Protein AF-A0A7R9VEV3-F1 (afdb_monomer_lite)

Organism: NCBI:txid1486919

Radius of gyration: 14.5 Å; chains: 1; bounding box: 36×36×35 Å

Structure (mmCIF, N/CA/C/O backbone):
data_AF-A0A7R9VEV3-F1
#
_entry.id   AF-A0A7R9VEV3-F1
#
loop_
_atom_site.group_PDB
_atom_site.id
_atom_site.type_symbol
_atom_site.label_atom_id
_atom_site.label_alt_id
_atom_site.label_comp_id
_atom_site.label_asym_id
_atom_site.label_entity_id
_atom_site.label_seq_id
_atom_site.pdbx_PDB_ins_code
_atom_site.Cartn_x
_atom_site.Cartn_y
_atom_site.Cartn_z
_atom_site.occupancy
_atom_site.B_iso_or_equiv
_atom_site.auth_seq_id
_atom_site.auth_comp_id
_atom_site.auth_asym_id
_atom_site.auth_atom_id
_atom_site.pdbx_PDB_model_num
ATOM 1 N N . ALA A 1 1 ? -16.584 12.351 -6.480 1.00 84.69 1 ALA A N 1
ATOM 2 C CA . ALA A 1 1 ? -17.113 11.992 -5.145 1.00 84.69 1 ALA A CA 1
ATOM 3 C C . ALA A 1 1 ? -16.653 12.985 -4.082 1.00 84.69 1 ALA A C 1
ATOM 5 O O . ALA A 1 1 ? -17.509 13.693 -3.577 1.00 84.69 1 ALA A O 1
ATOM 6 N N . ILE A 1 2 ? -15.342 13.114 -3.816 1.00 92.06 2 ILE A N 1
ATOM 7 C CA . ILE A 1 2 ? -14.788 14.037 -2.798 1.00 92.06 2 ILE A CA 1
ATOM 8 C C . ILE A 1 2 ? -15.372 15.456 -2.910 1.00 92.06 2 ILE A C 1
ATOM 10 O O . ILE A 1 2 ? -15.961 15.936 -1.955 1.00 92.06 2 ILE A O 1
ATOM 14 N N . GLN A 1 3 ? -15.326 16.081 -4.092 1.00 91.69 3 GLN A N 1
ATOM 15 C CA . GLN A 1 3 ? -15.876 17.432 -4.305 1.00 91.69 3 GLN A CA 1
ATOM 16 C C . GLN A 1 3 ? -17.388 17.554 -4.040 1.00 91.69 3 GLN A C 1
ATOM 18 O O . GLN A 1 3 ? -17.858 18.623 -3.669 1.00 91.69 3 GLN A O 1
ATOM 23 N N . ALA A 1 4 ? -18.151 16.477 -4.246 1.00 95.06 4 ALA A N 1
ATOM 24 C CA . ALA A 1 4 ? -19.608 16.497 -4.139 1.00 95.06 4 ALA A CA 1
ATOM 25 C C . ALA A 1 4 ? -20.102 16.275 -2.703 1.00 95.06 4 ALA A C 1
ATOM 27 O O . ALA A 1 4 ? -21.135 16.820 -2.334 1.00 95.06 4 ALA A O 1
ATOM 28 N N . ILE A 1 5 ? -19.387 15.461 -1.918 1.00 95.06 5 ILE A N 1
ATOM 29 C CA . ILE A 1 5 ? -19.805 15.069 -0.560 1.00 95.06 5 ILE A CA 1
ATOM 30 C C . ILE A 1 5 ? -18.935 15.676 0.543 1.00 95.06 5 ILE A C 1
ATOM 32 O O . ILE A 1 5 ? -19.324 15.599 1.698 1.00 95.06 5 ILE A O 1
ATOM 36 N N . GLN A 1 6 ? -17.777 16.245 0.187 1.00 93.44 6 GLN A N 1
ATOM 37 C CA . GLN A 1 6 ? -16.833 16.918 1.086 1.00 93.44 6 GLN A CA 1
ATOM 38 C C . GLN A 1 6 ? -16.570 16.130 2.384 1.00 93.44 6 GLN A C 1
ATOM 40 O O . GLN A 1 6 ? -16.895 16.607 3.468 1.00 93.44 6 GLN A O 1
ATOM 45 N N . PRO A 1 7 ? -16.033 14.898 2.292 1.00 93.75 7 PRO A N 1
ATOM 46 C CA . PRO A 1 7 ? -15.853 14.063 3.470 1.00 93.75 7 PRO A CA 1
ATOM 47 C C . PRO A 1 7 ? -14.689 14.574 4.325 1.00 93.75 7 PRO A C 1
ATOM 49 O O . PRO A 1 7 ? -13.646 14.946 3.788 1.00 93.75 7 PRO A O 1
ATOM 52 N N . ASP A 1 8 ? -14.826 14.488 5.648 1.00 92.62 8 ASP A N 1
ATOM 53 C CA . ASP A 1 8 ? -13.724 14.789 6.572 1.00 92.62 8 ASP A CA 1
ATOM 54 C C . ASP A 1 8 ? -12.606 13.737 6.503 1.00 92.62 8 ASP A C 1
ATOM 56 O O . ASP A 1 8 ? -11.432 14.035 6.713 1.00 92.62 8 ASP A O 1
ATOM 60 N N . VAL A 1 9 ? -12.972 12.481 6.222 1.00 91.12 9 VAL A N 1
ATOM 61 C CA . VAL A 1 9 ? -12.051 11.340 6.162 1.00 91.12 9 VAL A CA 1
ATOM 62 C C . VAL A 1 9 ? -12.428 10.427 5.000 1.00 91.12 9 VAL A C 1
ATOM 64 O O . VAL A 1 9 ? -13.597 10.100 4.798 1.00 91.12 9 VAL A O 1
ATOM 67 N N . VAL A 1 10 ? -11.417 9.966 4.264 1.00 92.38 10 VAL A N 1
ATOM 68 C CA . VAL A 1 10 ? -11.544 8.914 3.248 1.00 92.38 10 VAL A CA 1
ATOM 69 C C . VAL A 1 10 ? -10.886 7.646 3.776 1.00 92.38 10 VAL A C 1
ATOM 71 O O . VAL A 1 10 ? -9.741 7.679 4.220 1.00 92.38 10 VAL A O 1
ATOM 74 N N . ILE A 1 11 ? -11.600 6.523 3.705 1.00 94.25 11 ILE A N 1
ATOM 75 C CA . ILE A 1 11 ? -11.072 5.208 4.073 1.00 94.25 11 ILE A CA 1
ATOM 76 C C . ILE A 1 11 ? 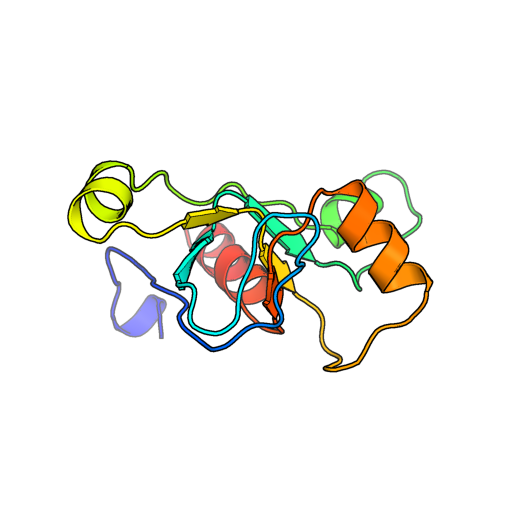-11.085 4.327 2.824 1.00 94.25 11 ILE A C 1
ATOM 78 O O . ILE A 1 11 ? -12.152 4.020 2.295 1.00 94.25 11 ILE A O 1
ATOM 82 N N . SER A 1 12 ? -9.901 3.925 2.361 1.00 95.31 12 SER A N 1
ATOM 83 C CA . SER A 1 12 ? -9.764 2.859 1.366 1.00 95.31 12 SER A CA 1
ATOM 84 C C . SER A 1 12 ? -9.759 1.517 2.090 1.00 95.31 12 SER A C 1
ATOM 86 O O . SER A 1 12 ? -8.893 1.281 2.934 1.00 95.31 12 SER A O 1
ATOM 88 N N . THR A 1 13 ? -10.730 0.655 1.798 1.00 96.88 13 THR A N 1
ATOM 89 C CA . THR A 1 13 ? -10.824 -0.688 2.380 1.00 96.88 13 THR A CA 1
ATOM 90 C C . THR A 1 13 ? -11.030 -1.724 1.285 1.00 96.88 13 THR A C 1
ATOM 92 O O . THR A 1 13 ? -11.741 -1.495 0.310 1.00 96.88 13 THR A O 1
ATOM 95 N N . GLY A 1 14 ? -10.397 -2.882 1.448 1.00 97.81 14 GLY A N 1
ATOM 96 C CA . GLY A 1 14 ? -10.442 -3.954 0.465 1.00 97.81 14 GLY A CA 1
ATOM 97 C C . GLY A 1 14 ? -9.564 -5.128 0.875 1.00 97.81 14 GLY A C 1
ATOM 98 O O . GLY A 1 14 ? -8.882 -5.092 1.900 1.00 97.81 14 GLY A O 1
ATOM 99 N N . THR A 1 15 ? -9.603 -6.188 0.077 1.00 98.50 15 THR A N 1
ATOM 100 C CA . THR A 1 15 ? -8.710 -7.339 0.232 1.00 98.50 15 THR A CA 1
ATOM 101 C C . THR A 1 15 ? -7.351 -7.054 -0.395 1.00 98.50 15 THR A C 1
ATOM 103 O O . THR A 1 15 ? -7.280 -6.401 -1.431 1.00 98.50 15 THR A O 1
ATOM 106 N N . ALA A 1 16 ? -6.288 -7.612 0.180 1.00 98.56 16 ALA A N 1
ATOM 107 C CA . ALA A 1 16 ? -4.924 -7.461 -0.316 1.00 98.56 16 ALA A CA 1
ATOM 108 C C . ALA A 1 16 ? -4.145 -8.780 -0.194 1.00 98.56 16 ALA A C 1
ATOM 110 O O . ALA A 1 16 ? -4.483 -9.645 0.619 1.00 98.56 16 ALA A O 1
ATOM 111 N N . GLY A 1 17 ? -3.081 -8.925 -0.981 1.00 98.62 17 GLY A N 1
ATOM 112 C CA . GLY A 1 17 ? -2.083 -9.976 -0.790 1.00 98.62 17 GLY A CA 1
ATOM 113 C C . GLY A 1 17 ? -1.128 -9.603 0.342 1.00 98.62 17 GLY A C 1
ATOM 114 O O . GLY A 1 17 ? -0.642 -8.479 0.382 1.00 98.62 17 GLY A O 1
ATOM 115 N N . GLY A 1 18 ? -0.847 -10.525 1.264 1.00 98.44 18 GLY A N 1
ATOM 116 C CA . GLY A 1 18 ? 0.032 -10.278 2.412 1.00 98.44 18 GLY A CA 1
ATOM 117 C C . GLY A 1 18 ? 1.408 -10.928 2.275 1.00 98.44 18 GLY A C 1
ATOM 118 O O . GLY A 1 18 ? 1.528 -12.065 1.814 1.00 98.44 18 GLY A O 1
ATOM 119 N N . PHE A 1 19 ? 2.450 -10.243 2.746 1.00 98.56 19 PHE A N 1
ATOM 120 C CA . PHE A 1 19 ? 3.801 -10.794 2.833 1.00 98.56 19 PHE A CA 1
ATOM 121 C C . PHE A 1 19 ? 4.039 -11.465 4.187 1.00 98.56 19 PHE A C 1
ATOM 123 O O . PHE A 1 19 ? 4.174 -10.802 5.216 1.00 98.56 19 PHE A O 1
ATOM 130 N N . LYS A 1 20 ? 4.189 -12.797 4.196 1.00 98.19 20 LYS A N 1
ATOM 131 C CA . LYS A 1 20 ? 4.510 -13.556 5.423 1.00 98.19 20 LYS A CA 1
ATOM 132 C C . LYS A 1 20 ? 5.804 -13.078 6.095 1.00 98.19 20 LYS A C 1
ATOM 134 O O . LYS A 1 20 ? 5.888 -13.076 7.319 1.00 98.19 20 LYS A O 1
ATOM 139 N N . ALA A 1 21 ? 6.792 -12.645 5.308 1.00 97.06 21 ALA A N 1
ATOM 140 C CA . ALA A 1 21 ? 8.045 -12.079 5.815 1.00 97.06 21 ALA A CA 1
ATOM 141 C C . ALA A 1 21 ? 7.839 -10.791 6.637 1.00 97.06 21 ALA A C 1
ATOM 143 O O . ALA A 1 21 ? 8.654 -10.502 7.505 1.00 97.06 21 ALA A O 1
ATOM 144 N N . GLN A 1 22 ? 6.730 -10.076 6.414 1.00 97.94 22 GLN A N 1
ATOM 145 C CA . GLN A 1 22 ? 6.309 -8.905 7.191 1.00 97.94 22 GLN A CA 1
ATOM 146 C C . GLN A 1 22 ? 5.260 -9.250 8.263 1.00 97.94 22 GLN A C 1
ATOM 148 O O . GLN A 1 22 ? 4.539 -8.386 8.754 1.00 97.94 22 GLN A O 1
ATOM 153 N N . GLY A 1 23 ? 5.133 -10.532 8.620 1.00 97.12 23 GLY A N 1
ATOM 154 C CA . GLY A 1 23 ? 4.219 -10.986 9.668 1.00 97.12 23 GLY A CA 1
ATOM 155 C C . GLY A 1 23 ? 2.744 -11.030 9.264 1.00 97.12 23 GLY A C 1
ATOM 156 O O . GLY A 1 23 ? 1.892 -11.145 10.149 1.00 97.12 23 GLY A O 1
ATOM 157 N N . ALA A 1 24 ? 2.428 -10.951 7.967 1.00 98.25 24 ALA A N 1
ATOM 158 C CA . ALA A 1 24 ? 1.066 -11.113 7.471 1.00 98.25 24 ALA A CA 1
ATOM 159 C C . ALA A 1 24 ? 0.636 -12.593 7.443 1.00 98.25 24 ALA A C 1
ATOM 161 O O . ALA A 1 24 ? 1.390 -13.483 7.033 1.00 98.25 24 ALA A O 1
ATOM 162 N N . ALA A 1 25 ? -0.606 -12.837 7.839 1.00 98.38 25 ALA A N 1
ATOM 163 C CA . ALA A 1 25 ? -1.326 -14.098 7.785 1.00 98.38 25 ALA A CA 1
ATOM 164 C C . ALA A 1 25 ? -2.703 -13.886 7.132 1.00 98.38 25 ALA A C 1
ATOM 166 O O . ALA A 1 25 ? -3.246 -12.781 7.114 1.00 98.38 25 ALA A O 1
ATOM 167 N N . ILE A 1 26 ? -3.280 -14.957 6.581 1.00 98.38 26 ILE A N 1
ATOM 168 C CA . ILE A 1 26 ? -4.632 -14.908 6.011 1.00 98.38 26 ILE A CA 1
ATOM 169 C C . ILE A 1 26 ? -5.629 -14.508 7.103 1.00 98.38 26 ILE A C 1
ATOM 171 O O . ILE A 1 26 ? -5.654 -15.114 8.171 1.00 98.38 26 ILE A O 1
ATOM 175 N N . GLY A 1 27 ? -6.459 -13.507 6.806 1.00 97.62 27 GLY A N 1
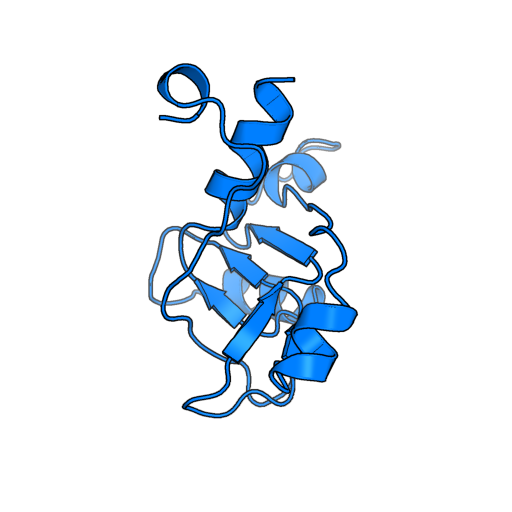ATOM 176 C CA . GLY A 1 27 ? -7.452 -12.966 7.734 1.00 97.62 27 GLY A CA 1
ATOM 177 C C . GLY A 1 27 ? -6.954 -11.802 8.593 1.00 97.62 27 GLY A C 1
ATOM 178 O O . GLY A 1 27 ? -7.766 -11.197 9.289 1.00 97.62 27 GLY A O 1
ATOM 179 N N . ASP A 1 28 ? -5.665 -11.450 8.529 1.00 98.06 28 ASP A N 1
ATOM 180 C CA . ASP A 1 28 ? -5.174 -10.234 9.174 1.00 98.06 28 ASP A CA 1
ATOM 181 C C . ASP A 1 28 ? -5.779 -8.976 8.544 1.00 98.06 28 ASP A C 1
ATOM 183 O O . ASP A 1 28 ? -5.949 -8.881 7.326 1.00 98.06 28 ASP A O 1
ATOM 187 N N . ILE A 1 29 ? -6.009 -7.970 9.386 1.00 97.75 29 ILE A N 1
ATOM 188 C CA . ILE A 1 29 ? -6.401 -6.625 8.969 1.00 97.75 29 ILE A CA 1
ATOM 189 C C . ILE A 1 29 ? -5.226 -5.680 9.220 1.00 97.75 29 ILE A C 1
ATOM 191 O O . ILE A 1 29 ? -4.684 -5.626 10.329 1.00 97.75 29 ILE A O 1
ATOM 195 N N . PHE A 1 30 ? -4.852 -4.928 8.183 1.00 97.69 30 PHE A N 1
ATOM 196 C CA . PHE A 1 30 ? -3.788 -3.930 8.223 1.00 97.69 30 PHE A CA 1
ATOM 197 C C . PHE A 1 30 ? -4.353 -2.513 8.082 1.00 97.69 30 PHE A C 1
ATOM 199 O O . PHE A 1 30 ? -5.195 -2.249 7.228 1.00 97.69 30 PHE A O 1
ATOM 206 N N . ILE A 1 31 ? -3.836 -1.592 8.892 1.00 96.94 31 ILE A N 1
ATOM 207 C CA . ILE A 1 31 ? -3.921 -0.149 8.677 1.00 96.94 31 ILE A CA 1
ATOM 208 C C . ILE A 1 31 ? -2.637 0.285 7.972 1.00 96.94 31 ILE A C 1
ATOM 210 O O . ILE A 1 31 ? -1.537 -0.007 8.445 1.00 96.94 31 ILE A O 1
ATOM 214 N N . GLY A 1 32 ? -2.764 0.990 6.849 1.00 96.62 32 GLY A N 1
ATOM 215 C CA . GLY A 1 32 ? -1.602 1.517 6.138 1.00 96.62 32 GLY A CA 1
ATOM 216 C C . GLY A 1 32 ? -0.811 2.483 7.013 1.00 96.62 32 GLY A C 1
ATOM 217 O O . GLY A 1 32 ? -1.390 3.413 7.568 1.00 96.62 32 GLY A O 1
ATOM 218 N N . SER A 1 33 ? 0.497 2.265 7.150 1.00 96.25 33 SER A N 1
ATOM 219 C CA . SER A 1 33 ? 1.421 3.250 7.735 1.00 96.25 33 SER A CA 1
ATOM 220 C C . SER A 1 33 ? 1.985 4.179 6.659 1.00 96.25 33 SER A C 1
ATOM 222 O O . SER A 1 33 ? 2.096 5.390 6.849 1.00 96.25 33 SER A O 1
ATOM 224 N N . GLU A 1 34 ? 2.290 3.601 5.504 1.00 97.38 34 GLU A N 1
ATOM 225 C CA . GLU A 1 34 ? 2.848 4.232 4.313 1.00 97.38 34 GLU A CA 1
ATOM 226 C C . GLU A 1 34 ? 2.203 3.592 3.079 1.00 97.38 34 GLU A C 1
ATOM 228 O O . GLU A 1 34 ? 1.780 2.435 3.132 1.00 97.38 34 GLU A O 1
ATOM 233 N N . ILE A 1 35 ? 2.088 4.351 1.991 1.00 98.00 35 ILE A N 1
ATOM 234 C CA . ILE A 1 35 ? 1.419 3.942 0.751 1.00 98.00 35 ILE A CA 1
ATOM 235 C C . ILE A 1 35 ? 2.305 4.343 -0.435 1.00 98.00 35 ILE A C 1
ATOM 237 O O . ILE A 1 35 ? 2.792 5.473 -0.483 1.00 98.00 35 ILE A O 1
ATOM 241 N N . LEU A 1 36 ? 2.529 3.434 -1.388 1.00 98.50 36 LEU A N 1
ATOM 242 C CA . LEU A 1 36 ? 3.366 3.675 -2.573 1.00 98.50 36 LEU A CA 1
ATOM 243 C C . LEU A 1 36 ? 2.917 2.861 -3.794 1.00 98.50 36 LEU A C 1
ATOM 245 O O . LEU A 1 36 ? 2.175 1.893 -3.662 1.00 98.50 36 LEU A O 1
ATOM 249 N N . ASN A 1 37 ? 3.424 3.203 -4.979 1.00 98.75 37 ASN A N 1
ATOM 250 C CA . ASN A 1 37 ? 3.295 2.389 -6.191 1.00 98.75 37 ASN A CA 1
ATOM 251 C C . ASN A 1 37 ? 4.550 1.529 -6.406 1.00 98.75 37 ASN A C 1
ATOM 253 O O . ASN A 1 37 ? 5.667 2.032 -6.280 1.00 98.75 37 ASN A O 1
ATOM 257 N N . HIS A 1 38 ? 4.383 0.261 -6.793 1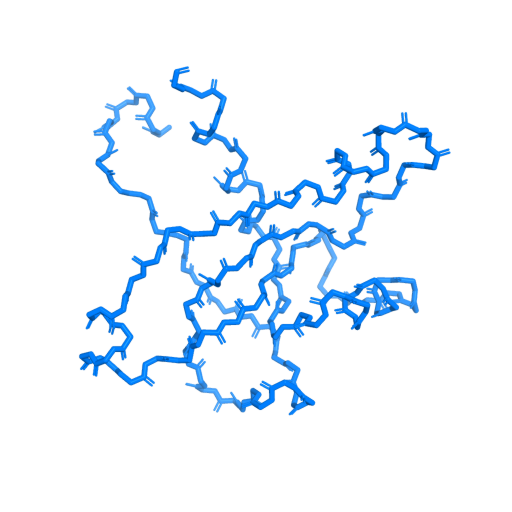.00 98.75 38 HIS A N 1
ATOM 258 C CA . HIS A 1 38 ? 5.509 -0.612 -7.177 1.00 98.75 38 HIS A CA 1
ATOM 259 C C . HIS A 1 38 ? 5.735 -0.703 -8.696 1.00 98.75 38 HIS A C 1
ATOM 261 O O . HIS A 1 38 ? 6.809 -1.119 -9.140 1.00 98.75 38 HIS A O 1
ATOM 267 N N . ASP A 1 39 ? 4.756 -0.298 -9.509 1.00 98.50 39 ASP A N 1
ATOM 268 C CA . ASP A 1 39 ? 4.767 -0.503 -10.963 1.00 98.50 39 ASP A CA 1
ATOM 269 C C . ASP A 1 39 ? 5.079 0.758 -11.796 1.00 98.50 39 ASP A C 1
ATOM 271 O O . ASP A 1 39 ? 5.280 0.676 -13.010 1.00 98.50 39 ASP A O 1
ATOM 275 N N . ARG A 1 40 ? 5.219 1.928 -11.162 1.00 98.25 40 ARG A N 1
ATOM 276 C CA . ARG A 1 40 ? 5.484 3.221 -11.824 1.00 98.25 40 ARG A CA 1
ATOM 277 C C . ARG A 1 40 ? 6.972 3.573 -11.849 1.00 98.25 40 ARG A C 1
ATOM 279 O O . ARG A 1 40 ? 7.459 4.422 -11.106 1.00 98.25 40 ARG A O 1
ATOM 286 N N . ARG A 1 41 ? 7.723 2.908 -12.723 1.00 97.88 41 ARG A N 1
ATOM 287 C CA . ARG A 1 41 ? 9.188 3.036 -12.808 1.00 97.88 41 ARG A CA 1
ATOM 288 C C . ARG A 1 41 ? 9.602 4.084 -13.838 1.00 97.88 41 ARG A C 1
ATOM 290 O O . ARG A 1 41 ? 9.527 3.824 -15.036 1.00 97.88 41 ARG A O 1
ATOM 297 N N . ILE A 1 42 ? 10.083 5.238 -13.379 1.00 98.25 42 ILE A N 1
ATOM 298 C CA . ILE A 1 42 ? 10.486 6.349 -14.254 1.00 98.25 42 ILE A CA 1
ATOM 299 C C . ILE A 1 42 ? 11.953 6.710 -13.964 1.00 98.25 42 ILE A C 1
ATOM 301 O O . ILE A 1 42 ? 12.218 7.407 -12.989 1.00 98.25 42 ILE A O 1
ATOM 305 N N . PRO A 1 43 ? 12.933 6.239 -14.761 1.00 96.81 43 PRO A N 1
ATOM 306 C CA . PRO A 1 43 ? 14.362 6.394 -14.466 1.00 96.81 43 PRO A CA 1
ATOM 307 C C . PRO A 1 43 ? 14.891 7.780 -14.878 1.00 96.81 43 PRO A C 1
ATOM 309 O O . PRO A 1 43 ? 15.859 7.900 -15.627 1.00 96.81 43 PRO A O 1
ATOM 312 N N . ILE A 1 44 ? 14.224 8.836 -14.418 1.00 98.06 44 ILE A N 1
ATOM 313 C CA . ILE A 1 44 ? 14.588 10.236 -14.651 1.00 98.06 44 ILE A CA 1
ATOM 314 C C . ILE A 1 44 ? 14.689 10.905 -13.273 1.00 98.06 44 ILE A C 1
ATOM 316 O O . ILE A 1 44 ? 13.761 10.747 -12.476 1.00 98.06 44 ILE A O 1
ATOM 320 N N . PRO A 1 45 ? 15.770 11.651 -12.966 1.00 97.00 45 PRO A N 1
ATOM 321 C CA . PRO A 1 45 ? 15.940 12.289 -11.662 1.00 97.00 45 PRO A CA 1
ATOM 322 C C . PRO A 1 45 ? 14.716 13.117 -11.243 1.00 97.00 45 PRO A C 1
ATOM 324 O O . PRO A 1 45 ? 14.258 13.981 -11.990 1.00 97.00 45 PRO A O 1
ATOM 327 N N . GLY A 1 46 ? 14.176 12.838 -10.056 1.00 95.44 46 GLY A N 1
ATOM 328 C CA . GLY A 1 46 ? 12.972 13.472 -9.512 1.00 95.44 46 GLY A CA 1
ATOM 329 C C . GLY A 1 46 ? 11.677 12.759 -9.907 1.00 95.44 46 GLY A C 1
ATOM 330 O O . GLY A 1 46 ? 10.781 12.612 -9.073 1.00 95.44 46 GLY A O 1
ATOM 331 N N . PHE A 1 47 ? 11.587 12.260 -11.143 1.00 97.44 47 PHE A N 1
ATOM 332 C CA . PHE A 1 47 ? 10.442 11.465 -11.592 1.00 97.44 47 PHE A CA 1
ATOM 333 C C . PHE A 1 47 ? 10.467 10.033 -11.054 1.00 97.44 47 PHE A C 1
ATOM 335 O O . PHE A 1 47 ? 9.418 9.408 -10.936 1.00 97.44 47 PHE A O 1
ATOM 342 N N . ASP A 1 48 ? 11.644 9.535 -10.690 1.00 95.88 48 ASP A N 1
ATOM 343 C CA . ASP A 1 48 ? 11.827 8.290 -9.950 1.00 95.88 48 ASP A CA 1
ATOM 344 C C . ASP A 1 4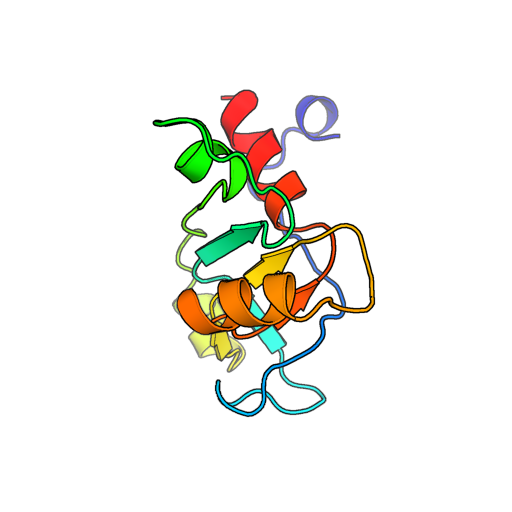8 ? 11.023 8.297 -8.642 1.00 95.88 48 ASP A C 1
ATOM 346 O O . ASP A 1 48 ? 10.223 7.396 -8.393 1.00 95.88 48 ASP A O 1
ATOM 350 N N . LYS A 1 49 ? 11.149 9.368 -7.853 1.00 96.25 49 LYS A N 1
ATOM 351 C CA . LYS A 1 49 ? 10.398 9.558 -6.603 1.00 96.25 49 LYS A CA 1
ATOM 352 C C . LYS A 1 49 ? 8.914 9.805 -6.852 1.00 96.25 49 LYS A C 1
ATOM 354 O O . LYS A 1 49 ? 8.082 9.261 -6.131 1.00 96.25 49 LYS A O 1
ATOM 359 N N . TYR A 1 50 ? 8.589 10.604 -7.869 1.00 96.62 50 TYR A N 1
ATOM 360 C CA . TYR A 1 50 ? 7.204 10.834 -8.291 1.00 96.62 50 TYR A CA 1
ATOM 361 C C . TYR A 1 50 ? 6.503 9.526 -8.676 1.00 96.62 50 TYR A C 1
ATOM 363 O O . TYR A 1 50 ? 5.369 9.299 -8.268 1.00 96.62 50 TYR A O 1
ATOM 371 N N . GLY A 1 51 ? 7.190 8.650 -9.415 1.00 97.69 51 GLY A N 1
ATOM 372 C CA . GLY A 1 51 ? 6.677 7.346 -9.816 1.00 97.69 51 GLY A CA 1
ATOM 373 C C . GLY A 1 51 ? 6.312 6.488 -8.608 1.00 97.69 51 GLY A C 1
ATOM 374 O O . GLY A 1 51 ? 5.178 6.021 -8.517 1.00 97.69 51 GLY A O 1
ATOM 375 N N . ILE A 1 52 ? 7.221 6.364 -7.635 1.00 97.62 52 ILE A N 1
ATOM 376 C CA . ILE A 1 52 ? 6.923 5.676 -6.368 1.00 97.62 52 ILE A CA 1
ATOM 377 C C . ILE A 1 52 ? 5.729 6.334 -5.662 1.00 97.62 52 ILE A C 1
ATOM 379 O O . ILE A 1 52 ? 4.853 5.630 -5.161 1.00 97.62 52 ILE A O 1
ATOM 383 N N . GLY A 1 53 ? 5.646 7.669 -5.668 1.00 96.31 53 GLY A N 1
ATOM 384 C CA . GLY A 1 53 ? 4.490 8.399 -5.141 1.00 96.31 53 GLY A CA 1
ATOM 385 C C . GLY A 1 53 ? 4.259 8.106 -3.660 1.00 96.31 53 GLY A C 1
ATOM 386 O O . GLY A 1 53 ? 3.135 7.845 -3.248 1.00 96.31 53 GLY A O 1
ATOM 387 N N . HIS A 1 54 ? 5.343 8.061 -2.885 1.00 95.75 54 HIS A N 1
ATOM 388 C CA . HIS A 1 54 ? 5.323 7.634 -1.493 1.00 95.75 54 HIS A CA 1
ATOM 389 C C . HIS A 1 54 ? 4.572 8.632 -0.601 1.00 95.75 54 HIS A C 1
ATOM 391 O O . HIS A 1 54 ? 4.951 9.802 -0.513 1.00 95.75 54 HIS A O 1
ATOM 397 N N . VAL A 1 55 ? 3.542 8.158 0.097 1.00 95.19 55 VAL A N 1
ATOM 398 C CA . VAL A 1 55 ? 2.698 8.953 0.995 1.00 95.19 55 VAL A CA 1
ATOM 399 C C . VAL A 1 55 ? 2.673 8.314 2.379 1.00 95.19 55 VAL A C 1
ATOM 401 O O . VAL A 1 55 ? 2.472 7.109 2.520 1.00 95.19 55 VAL A O 1
ATOM 404 N N . LYS A 1 56 ? 2.825 9.132 3.425 1.00 94.12 56 LYS A N 1
ATOM 405 C CA . LYS A 1 56 ? 2.576 8.697 4.805 1.00 94.12 56 LYS A CA 1
ATOM 406 C C . LYS A 1 56 ? 1.082 8.728 5.086 1.00 94.12 56 LYS A C 1
ATOM 408 O O . LYS A 1 56 ? 0.447 9.768 4.914 1.00 94.12 56 LYS A O 1
ATOM 413 N N . ALA A 1 57 ? 0.533 7.610 5.543 1.00 91.31 57 ALA A N 1
ATOM 414 C CA . ALA A 1 57 ? -0.857 7.566 5.963 1.00 91.31 57 ALA A CA 1
ATOM 415 C C . ALA A 1 57 ? -1.025 8.265 7.329 1.00 91.31 57 ALA A C 1
ATOM 417 O O . ALA A 1 57 ? -0.104 8.239 8.155 1.00 91.31 57 ALA A O 1
ATOM 418 N N . PRO A 1 58 ? -2.187 8.887 7.603 1.00 90.31 58 PRO A N 1
ATOM 419 C CA . PRO A 1 58 ? -2.484 9.425 8.924 1.00 90.31 58 PRO A CA 1
ATOM 420 C C . PRO A 1 58 ? -2.347 8.354 10.010 1.00 90.31 58 PRO A C 1
ATOM 422 O O . PRO A 1 58 ? -2.848 7.238 9.876 1.00 90.31 58 PRO A O 1
ATOM 425 N N . ALA A 1 59 ? -1.685 8.696 11.115 1.00 89.81 59 ALA A N 1
ATOM 426 C CA . ALA A 1 59 ? -1.538 7.773 12.231 1.00 89.81 59 ALA A CA 1
ATOM 427 C C . ALA A 1 59 ? -2.885 7.573 12.945 1.00 89.81 59 ALA A C 1
ATOM 429 O O . ALA A 1 59 ? -3.507 8.533 13.400 1.00 89.81 59 ALA A O 1
ATOM 430 N N . CYS A 1 60 ? -3.306 6.316 13.112 1.00 92.38 60 CYS A N 1
ATOM 431 C CA . CYS A 1 60 ? -4.541 5.959 13.820 1.00 92.38 60 CYS A CA 1
ATOM 432 C C . CYS A 1 60 ? -4.271 5.047 15.036 1.00 92.38 60 CYS A C 1
ATOM 434 O O . CYS A 1 60 ? -4.822 3.947 15.102 1.00 92.38 60 CYS A O 1
ATOM 436 N N . PRO A 1 61 ? -3.439 5.459 16.015 1.00 94.00 61 PRO A N 1
ATOM 437 C CA . PRO A 1 61 ? -2.990 4.579 17.101 1.00 94.00 61 PRO A CA 1
ATOM 438 C C . PRO A 1 61 ? -4.142 4.070 17.977 1.00 94.00 61 PRO A C 1
ATOM 440 O O . PRO A 1 61 ? -4.159 2.903 18.356 1.00 94.00 61 PRO A O 1
ATOM 443 N N . ASN A 1 62 ? -5.149 4.909 18.239 1.00 96.19 62 ASN A N 1
ATOM 444 C CA . ASN A 1 62 ? -6.318 4.510 19.026 1.00 96.19 62 ASN A CA 1
ATOM 445 C C . ASN A 1 62 ? -7.161 3.454 18.297 1.00 96.19 62 ASN A C 1
ATOM 447 O O . ASN A 1 62 ? -7.666 2.535 18.931 1.00 96.19 62 ASN A O 1
ATOM 451 N N . LEU A 1 63 ? -7.283 3.560 16.969 1.00 93.31 63 LEU A N 1
ATOM 452 C CA . LEU A 1 63 ? -8.005 2.586 16.148 1.00 93.31 63 LEU A CA 1
ATOM 453 C C . LEU A 1 63 ? -7.270 1.241 16.119 1.00 93.31 63 LEU A C 1
ATOM 455 O O . LEU A 1 63 ? -7.894 0.199 16.305 1.00 93.31 63 LEU A O 1
ATOM 459 N N . GLN A 1 64 ? -5.943 1.273 15.946 1.00 94.50 64 GLN A N 1
ATOM 460 C CA . GLN A 1 64 ? -5.102 0.073 15.999 1.00 94.50 64 GLN A CA 1
ATOM 461 C C . GLN A 1 64 ? -5.229 -0.624 17.354 1.00 94.50 64 GLN A C 1
ATOM 463 O O . GLN A 1 64 ? -5.491 -1.822 17.399 1.00 94.50 64 GLN A O 1
ATOM 468 N N . ALA A 1 65 ? -5.109 0.125 18.454 1.00 94.81 65 ALA A N 1
ATOM 469 C CA . ALA A 1 65 ? -5.205 -0.423 19.803 1.00 94.81 65 ALA A CA 1
ATOM 470 C C . ALA A 1 65 ? -6.600 -0.986 20.115 1.00 94.81 65 ALA A C 1
ATOM 472 O O . ALA A 1 65 ? -6.706 -2.054 20.711 1.00 94.81 65 ALA A O 1
ATOM 473 N N . ALA A 1 66 ? -7.666 -0.295 19.699 1.00 97.50 66 ALA A N 1
ATOM 474 C CA . ALA A 1 66 ? -9.037 -0.716 19.975 1.00 97.50 66 ALA A CA 1
ATOM 475 C C . ALA A 1 66 ? -9.443 -1.989 19.215 1.00 97.50 66 ALA A C 1
ATOM 477 O O . ALA A 1 66 ? -10.231 -2.776 19.735 1.00 97.50 66 ALA A O 1
ATOM 478 N N . LEU A 1 67 ? -8.929 -2.185 17.996 1.00 96.62 67 LEU A N 1
ATOM 479 C CA . LEU A 1 67 ? -9.333 -3.291 17.118 1.00 96.62 67 LEU A CA 1
ATOM 480 C C . LEU A 1 67 ? -8.263 -4.380 16.954 1.00 96.62 67 LEU A C 1
ATOM 482 O O . LEU A 1 67 ? -8.532 -5.413 16.346 1.00 96.62 67 LEU A O 1
ATOM 486 N N . GLY A 1 68 ? -7.056 -4.167 17.483 1.00 95.88 68 GLY A N 1
ATOM 487 C CA . GLY A 1 68 ? -5.934 -5.097 17.344 1.00 95.88 68 GLY A CA 1
ATOM 488 C C . GLY A 1 68 ? -5.403 -5.210 15.912 1.00 95.88 68 GLY A C 1
ATOM 489 O O . GLY A 1 68 ? -4.843 -6.242 15.548 1.00 95.88 68 GLY A O 1
ATOM 490 N N . PHE A 1 69 ? -5.602 -4.183 15.080 1.00 96.56 69 PHE A N 1
ATOM 491 C CA . PHE A 1 69 ? -5.150 -4.197 13.687 1.00 96.56 69 PHE A CA 1
ATOM 492 C C . PHE A 1 69 ? -3.638 -4.009 13.589 1.00 96.56 69 PHE A C 1
ATOM 494 O O . PHE A 1 69 ? -3.036 -3.247 14.349 1.00 96.56 69 PHE A O 1
ATOM 501 N N . LYS A 1 70 ? -3.028 -4.682 12.611 1.00 96.75 70 LYS A N 1
ATOM 502 C CA . LYS A 1 70 ? -1.606 -4.524 12.296 1.00 96.75 70 LYS A CA 1
ATOM 503 C C . LYS A 1 70 ? -1.387 -3.210 11.549 1.00 96.75 70 LYS A C 1
ATOM 505 O O . LYS A 1 70 ? -2.298 -2.709 10.899 1.00 96.75 70 LYS A O 1
ATOM 510 N N . ALA A 1 71 ? -0.179 -2.665 11.610 1.00 96.25 71 ALA A N 1
ATOM 511 C CA . ALA A 1 71 ? 0.235 -1.546 10.768 1.00 96.25 71 ALA A CA 1
ATOM 512 C C . ALA A 1 71 ? 1.280 -2.023 9.758 1.00 96.25 71 ALA A C 1
ATOM 514 O O . ALA A 1 71 ? 2.098 -2.882 10.090 1.00 96.25 71 ALA A O 1
ATOM 515 N N . GLY A 1 72 ? 1.268 -1.486 8.540 1.00 97.25 72 GLY A N 1
ATOM 516 C CA . GLY A 1 72 ? 2.272 -1.855 7.545 1.00 97.25 72 GLY A CA 1
ATOM 517 C C . GLY A 1 72 ? 2.238 -1.018 6.275 1.00 97.25 72 GLY A C 1
ATOM 518 O O . GLY A 1 72 ? 1.263 -0.320 5.995 1.00 97.25 72 GLY A O 1
ATOM 519 N N . VAL A 1 73 ? 3.323 -1.109 5.506 1.00 98.44 73 VAL A N 1
ATOM 520 C CA . VAL A 1 73 ? 3.465 -0.434 4.213 1.00 98.44 73 VAL A CA 1
ATOM 521 C C . VAL A 1 73 ? 2.553 -1.109 3.184 1.00 98.44 73 VAL A C 1
ATOM 523 O O . VAL A 1 73 ? 2.606 -2.331 3.006 1.00 98.44 73 VAL A O 1
ATOM 526 N N . ILE A 1 74 ? 1.724 -0.310 2.515 1.00 98.62 74 ILE A N 1
ATOM 527 C CA . ILE A 1 74 ? 0.815 -0.719 1.442 1.00 98.62 74 ILE A CA 1
ATOM 528 C C . ILE A 1 74 ? 1.451 -0.380 0.097 1.00 98.62 74 ILE A C 1
ATOM 530 O O . ILE A 1 74 ? 1.990 0.714 -0.088 1.00 98.62 74 ILE A O 1
ATOM 534 N N . SER A 1 75 ? 1.358 -1.300 -0.860 1.00 98.75 75 SER A N 1
ATOM 535 C CA . SER A 1 75 ? 1.830 -1.067 -2.218 1.00 98.75 75 SER A CA 1
ATOM 536 C C . SER A 1 75 ? 0.772 -1.364 -3.273 1.00 98.75 75 SER A C 1
ATOM 538 O O . SER A 1 75 ? 0.229 -2.470 -3.297 1.00 98.75 75 SER A O 1
ATOM 540 N N . SER A 1 76 ? 0.565 -0.414 -4.186 1.00 98.81 76 SER A N 1
ATOM 541 C CA . SER A 1 76 ? -0.375 -0.526 -5.302 1.00 98.81 76 SER A CA 1
ATOM 542 C C . SER A 1 76 ? 0.319 -0.770 -6.639 1.00 98.81 76 SER A C 1
ATOM 544 O O . SER A 1 76 ? 1.408 -0.248 -6.900 1.00 98.81 76 SER A O 1
ATOM 546 N N . GLY A 1 77 ? -0.356 -1.511 -7.510 1.00 98.69 77 GLY A N 1
ATOM 547 C CA . GLY A 1 77 ? -0.026 -1.627 -8.928 1.00 98.69 77 GLY A CA 1
ATOM 548 C C . GLY A 1 77 ? -1.222 -2.147 -9.716 1.00 98.69 77 GLY A C 1
ATOM 549 O O . GLY A 1 77 ? -2.171 -2.666 -9.142 1.00 98.69 77 GLY A O 1
ATOM 550 N N . ASN A 1 78 ? -1.203 -2.025 -11.038 1.00 98.50 78 ASN A N 1
ATOM 551 C CA . ASN A 1 78 ? -2.377 -2.336 -11.868 1.00 98.50 78 ASN A CA 1
ATOM 552 C C . ASN A 1 78 ? -2.490 -3.813 -12.281 1.00 98.50 78 ASN A C 1
ATOM 554 O O . ASN A 1 78 ? -3.353 -4.164 -13.084 1.00 98.50 78 ASN A O 1
ATOM 558 N N . SER A 1 79 ? -1.611 -4.677 -11.771 1.00 98.50 79 SER A N 1
ATOM 559 C CA . SER A 1 79 ? -1.596 -6.109 -12.089 1.00 98.50 79 SER A CA 1
ATOM 560 C C . SER A 1 79 ? -1.779 -6.934 -10.822 1.00 98.50 79 SER A C 1
ATOM 562 O O . SER A 1 79 ? -1.179 -6.633 -9.789 1.00 98.50 79 SER A O 1
ATOM 564 N N . LEU A 1 80 ? -2.617 -7.974 -10.890 1.00 98.50 80 LEU A N 1
ATOM 565 C CA . LEU A 1 80 ? -2.858 -8.874 -9.759 1.00 98.50 80 LEU A CA 1
ATOM 566 C C . LEU A 1 80 ? -1.621 -9.729 -9.457 1.00 98.50 80 LEU A C 1
ATOM 568 O O . LEU A 1 80 ? -1.243 -9.872 -8.290 1.00 98.50 80 LEU A O 1
ATOM 572 N N . ASP A 1 81 ? -0.986 -10.258 -10.503 1.00 98.44 81 ASP A N 1
ATOM 573 C CA . ASP A 1 81 ? 0.295 -10.952 -10.421 1.00 98.44 81 ASP A CA 1
ATOM 574 C C . ASP A 1 81 ? 1.445 -9.973 -10.118 1.00 98.44 81 ASP A C 1
ATOM 576 O O . ASP A 1 81 ? 1.240 -8.838 -9.670 1.00 98.44 81 ASP A O 1
ATOM 580 N N . TYR A 1 82 ? 2.677 -10.450 -10.263 1.00 98.31 82 TYR A N 1
ATOM 581 C CA . TYR A 1 82 ? 3.867 -9.632 -10.100 1.00 98.31 82 TYR A CA 1
ATOM 582 C C . TYR A 1 82 ? 4.962 -10.097 -11.055 1.00 98.31 82 TYR A C 1
ATOM 584 O O . TYR A 1 82 ? 5.100 -11.285 -11.350 1.00 98.31 82 TYR A O 1
ATOM 592 N N . THR A 1 83 ? 5.790 -9.152 -11.480 1.00 98.56 83 THR A N 1
ATOM 593 C CA . THR A 1 83 ? 7.087 -9.430 -12.096 1.00 98.56 83 THR A CA 1
ATOM 594 C C . THR A 1 83 ? 8.185 -9.471 -11.032 1.00 98.56 83 THR A C 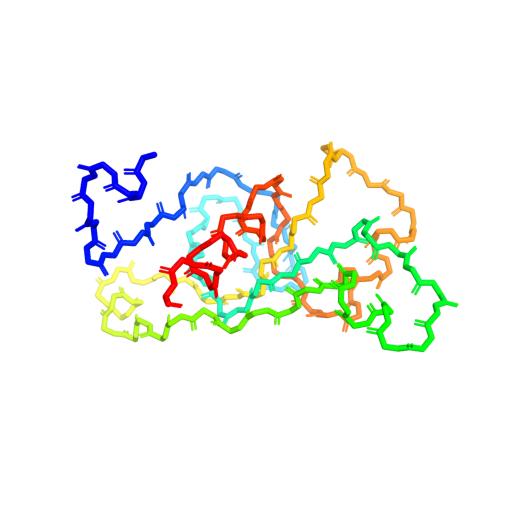1
ATOM 596 O O . THR A 1 83 ? 8.028 -8.940 -9.928 1.00 98.56 83 THR A O 1
ATOM 599 N N . ASP A 1 84 ? 9.351 -10.019 -11.377 1.00 98.62 84 ASP A N 1
ATOM 600 C CA . ASP A 1 84 ? 10.530 -9.982 -10.498 1.00 98.62 84 ASP A CA 1
ATOM 601 C C . ASP A 1 84 ? 10.908 -8.550 -10.095 1.00 98.62 84 ASP A C 1
ATOM 603 O O . ASP A 1 84 ? 11.377 -8.303 -8.981 1.00 98.62 84 ASP A O 1
ATOM 607 N N . LYS A 1 85 ? 10.671 -7.577 -10.985 1.00 98.44 85 LYS A N 1
ATOM 608 C CA . LYS A 1 85 ? 10.962 -6.173 -10.698 1.00 98.44 85 LYS A CA 1
ATOM 609 C C . LYS A 1 85 ? 9.970 -5.569 -9.706 1.00 98.44 85 LYS A C 1
ATOM 611 O O . LYS A 1 85 ? 10.406 -4.803 -8.847 1.00 98.44 85 LYS A O 1
ATOM 616 N N . ASP A 1 86 ? 8.687 -5.918 -9.794 1.00 98.69 86 ASP A N 1
ATOM 617 C CA . ASP A 1 86 ? 7.685 -5.485 -8.811 1.00 98.69 86 ASP A CA 1
ATOM 618 C C . ASP A 1 86 ? 8.027 -6.058 -7.433 1.00 98.69 86 ASP A C 1
ATOM 620 O O . ASP A 1 86 ? 8.056 -5.326 -6.445 1.00 98.69 86 ASP A O 1
ATOM 624 N N . MET A 1 87 ? 8.378 -7.350 -7.380 1.00 98.62 87 MET A N 1
ATOM 625 C CA . MET A 1 87 ? 8.808 -8.017 -6.151 1.00 98.62 87 MET A CA 1
ATOM 626 C C . MET A 1 87 ? 10.030 -7.335 -5.530 1.00 98.62 87 MET A C 1
ATOM 628 O O . MET A 1 87 ? 10.019 -7.033 -4.340 1.00 98.62 87 MET A O 1
ATOM 632 N N . ALA A 1 88 ? 11.060 -7.033 -6.325 1.00 98.56 88 ALA A N 1
ATOM 633 C CA . ALA A 1 88 ? 12.252 -6.345 -5.834 1.00 98.56 88 ALA A CA 1
ATOM 634 C C . ALA A 1 88 ? 11.923 -4.983 -5.197 1.00 98.56 88 ALA A C 1
ATOM 636 O O . ALA A 1 88 ? 12.422 -4.686 -4.115 1.00 98.56 88 ALA A O 1
ATOM 637 N N . ILE A 1 89 ? 11.051 -4.189 -5.828 1.00 98.44 89 ILE A N 1
ATOM 638 C CA . ILE A 1 89 ? 10.634 -2.878 -5.305 1.00 98.44 89 ILE A CA 1
ATOM 639 C C . ILE A 1 89 ? 9.815 -3.037 -4.019 1.00 98.44 89 ILE A C 1
ATOM 641 O O . ILE A 1 89 ? 10.040 -2.303 -3.056 1.00 98.44 89 ILE A O 1
ATOM 645 N N . MET A 1 90 ? 8.885 -3.996 -3.973 1.00 98.69 90 MET A N 1
ATOM 646 C CA . MET A 1 90 ? 8.082 -4.257 -2.775 1.00 98.69 90 MET A CA 1
ATOM 647 C C . MET A 1 90 ? 8.949 -4.704 -1.590 1.00 98.69 90 MET A C 1
ATOM 649 O O . MET A 1 90 ? 8.745 -4.243 -0.467 1.00 98.69 90 MET A O 1
ATOM 653 N N . LEU A 1 91 ? 9.945 -5.560 -1.832 1.00 98.44 91 LEU A N 1
ATOM 654 C CA . LEU A 1 91 ? 10.889 -5.997 -0.802 1.00 98.44 91 LEU A CA 1
ATOM 655 C C . LEU A 1 91 ? 11.788 -4.852 -0.321 1.00 98.44 91 LEU A C 1
ATOM 657 O O . LEU A 1 91 ? 11.980 -4.711 0.885 1.00 98.44 91 LEU A O 1
ATOM 661 N N . GLU A 1 92 ? 12.296 -4.024 -1.237 1.00 97.94 92 GLU A N 1
ATOM 662 C CA . GLU A 1 92 ? 13.114 -2.843 -0.923 1.00 97.94 92 GLU A CA 1
ATOM 663 C C . GLU A 1 92 ? 12.396 -1.879 0.032 1.00 97.94 92 GLU A C 1
ATOM 665 O O . GLU A 1 92 ? 13.012 -1.351 0.954 1.00 97.94 92 GLU A O 1
ATOM 670 N N . HIS A 1 93 ? 11.084 -1.704 -0.143 1.00 97.88 93 HIS A N 1
ATOM 671 C CA . HIS A 1 93 ? 10.270 -0.805 0.680 1.00 97.88 93 HIS A CA 1
ATOM 672 C C . HIS A 1 93 ? 9.616 -1.484 1.893 1.00 97.88 93 HIS A C 1
ATOM 674 O O . HIS A 1 93 ? 8.806 -0.861 2.575 1.00 97.88 93 HIS A O 1
ATOM 680 N N . GLY A 1 94 ? 9.922 -2.756 2.174 1.00 98.06 94 GLY A N 1
ATOM 681 C CA . GLY A 1 94 ? 9.338 -3.464 3.316 1.00 98.06 94 GLY A CA 1
ATOM 682 C C . GLY A 1 94 ? 7.810 -3.588 3.249 1.00 98.06 94 GLY A C 1
ATOM 683 O O . GLY A 1 94 ? 7.140 -3.537 4.279 1.00 98.06 94 GLY A O 1
ATOM 684 N N . VAL A 1 95 ? 7.254 -3.735 2.043 1.00 98.62 95 VAL A N 1
ATOM 685 C CA . VAL A 1 95 ? 5.805 -3.817 1.808 1.00 98.62 95 VAL A CA 1
ATOM 686 C C . VAL A 1 95 ? 5.192 -4.979 2.583 1.00 98.62 95 VAL A C 1
ATOM 688 O O . VAL A 1 95 ? 5.581 -6.133 2.403 1.00 98.62 95 VAL A O 1
ATOM 691 N N . ALA A 1 96 ? 4.201 -4.675 3.421 1.00 98.69 96 ALA A N 1
ATOM 692 C CA . ALA A 1 96 ? 3.455 -5.664 4.190 1.00 98.69 96 ALA A CA 1
ATOM 693 C C . ALA A 1 96 ? 2.283 -6.243 3.392 1.00 98.69 96 ALA A C 1
ATOM 695 O O . ALA A 1 96 ? 2.018 -7.447 3.476 1.00 98.69 96 ALA A O 1
ATOM 696 N N . VAL A 1 97 ? 1.608 -5.402 2.598 1.00 98.69 97 VAL A N 1
ATOM 697 C CA . VAL A 1 97 ? 0.455 -5.798 1.780 1.00 98.69 97 VAL A CA 1
ATOM 698 C C . VAL A 1 97 ? 0.492 -5.188 0.371 1.00 98.69 97 VAL A C 1
ATOM 700 O O . VAL A 1 97 ? 0.844 -4.021 0.197 1.00 98.69 97 VAL A O 1
ATOM 703 N N . LYS A 1 98 ? 0.114 -5.989 -0.632 1.00 98.81 98 LYS A N 1
ATOM 704 C CA . LYS A 1 98 ? -0.018 -5.627 -2.053 1.00 98.81 98 LYS A CA 1
ATOM 705 C C . LYS A 1 98 ? -1.492 -5.568 -2.450 1.00 98.81 98 LYS A C 1
ATOM 707 O O . LYS A 1 98 ? -2.214 -6.550 -2.278 1.00 98.81 98 LYS A O 1
ATOM 712 N N . GLU A 1 99 ? -1.907 -4.460 -3.044 1.00 98.56 99 GLU A N 1
ATOM 713 C CA . GLU A 1 99 ? -3.251 -4.242 -3.594 1.00 98.56 99 GLU A CA 1
ATOM 714 C C . GLU A 1 99 ? -3.167 -3.409 -4.892 1.00 98.56 99 GLU A C 1
ATOM 716 O O . GLU A 1 99 ? -2.096 -3.379 -5.508 1.00 98.56 99 GLU A O 1
ATOM 721 N N . MET A 1 100 ? -4.272 -2.838 -5.386 1.00 98.75 100 MET A N 1
ATOM 722 C CA . MET A 1 100 ? -4.346 -2.282 -6.745 1.00 98.75 100 MET A CA 1
ATOM 723 C C . MET A 1 100 ? -4.902 -0.841 -6.838 1.00 98.75 100 MET A C 1
ATOM 725 O O . MET A 1 100 ? -5.018 -0.306 -7.939 1.00 98.75 100 MET A O 1
ATOM 729 N N . GLU A 1 101 ? -5.202 -0.158 -5.726 1.00 98.38 101 GLU A N 1
ATOM 730 C CA . GLU A 1 101 ? -5.952 1.111 -5.722 1.00 98.38 101 GLU A CA 1
ATOM 731 C C . GLU A 1 101 ? -5.458 2.180 -4.722 1.00 98.38 101 GLU A C 1
ATOM 733 O O . GLU A 1 101 ? -5.572 3.381 -4.997 1.00 98.38 101 GLU A O 1
ATOM 738 N N . ALA A 1 102 ? -4.935 1.799 -3.553 1.00 97.44 102 ALA A N 1
ATOM 739 C CA . ALA A 1 102 ? -4.756 2.690 -2.403 1.00 97.44 102 ALA A CA 1
ATOM 740 C C . ALA A 1 102 ? -3.815 3.872 -2.672 1.00 97.44 102 ALA A C 1
ATOM 742 O O . ALA A 1 102 ? -4.093 4.980 -2.217 1.00 97.44 102 ALA A O 1
ATOM 743 N N . ALA A 1 103 ? -2.740 3.685 -3.439 1.00 97.31 103 ALA A N 1
ATOM 744 C CA . ALA A 1 103 ? -1.814 4.755 -3.805 1.00 97.31 103 ALA A CA 1
ATOM 745 C C . ALA A 1 103 ? -2.472 5.796 -4.716 1.00 97.31 103 ALA A C 1
ATOM 747 O O . ALA A 1 103 ? -2.216 6.990 -4.572 1.00 97.31 103 ALA A O 1
ATOM 748 N N . ALA A 1 104 ? -3.365 5.375 -5.617 1.00 95.94 104 ALA A N 1
ATOM 749 C CA . ALA A 1 104 ? -4.144 6.309 -6.424 1.00 95.94 104 ALA A CA 1
ATOM 750 C C . ALA A 1 104 ? -5.160 7.069 -5.558 1.00 95.94 104 ALA A C 1
ATOM 752 O O . ALA A 1 104 ? -5.306 8.282 -5.705 1.00 95.94 104 ALA A O 1
ATOM 753 N N . ILE A 1 105 ? -5.812 6.384 -4.612 1.00 95.25 105 ILE A N 1
ATOM 754 C CA . ILE A 1 105 ? -6.731 7.021 -3.658 1.00 95.25 105 ILE A CA 1
ATOM 755 C C . ILE A 1 105 ? -5.989 8.005 -2.751 1.00 95.25 105 ILE A C 1
ATOM 757 O O . ILE A 1 105 ? -6.529 9.068 -2.479 1.00 95.25 105 ILE A O 1
ATOM 761 N N . ALA A 1 106 ? -4.769 7.699 -2.310 1.00 93.94 106 ALA A N 1
ATOM 762 C CA . ALA A 1 106 ? -3.959 8.592 -1.483 1.00 93.94 106 ALA A CA 1
ATOM 763 C C . ALA A 1 106 ? -3.473 9.836 -2.248 1.00 93.94 106 ALA A C 1
ATOM 765 O O . ALA A 1 106 ? -3.318 10.898 -1.651 1.00 93.94 106 ALA A O 1
ATOM 766 N N . TRP A 1 107 ? -3.272 9.721 -3.564 1.00 92.25 107 TRP A N 1
ATOM 767 C CA . TRP A 1 107 ? -2.851 10.832 -4.420 1.00 92.25 107 TRP A CA 1
ATOM 768 C C . TRP A 1 107 ? -3.942 11.899 -4.586 1.00 92.25 107 TRP A C 1
ATOM 770 O O . TRP A 1 107 ? -3.669 13.092 -4.499 1.00 92.25 107 TRP A O 1
ATOM 780 N N . VAL A 1 108 ? -5.195 11.484 -4.802 1.00 87.62 108 VAL A N 1
ATOM 781 C CA . VAL A 1 108 ? -6.286 12.394 -5.196 1.00 87.62 108 VAL A CA 1
ATOM 782 C C . VAL A 1 108 ? -6.613 13.476 -4.146 1.00 87.62 108 VAL A C 1
ATOM 784 O O . VAL A 1 108 ? -6.712 14.635 -4.537 1.00 87.62 108 VAL A O 1
ATOM 787 N N . PRO A 1 109 ? -6.773 13.181 -2.839 1.00 70.44 109 PRO A N 1
ATOM 788 C CA . PRO A 1 109 ? -7.011 14.206 -1.823 1.00 70.44 109 PRO A CA 1
ATOM 789 C C . PRO A 1 109 ? -5.890 15.245 -1.728 1.00 70.44 109 PRO A C 1
ATOM 791 O O . PRO A 1 109 ? -6.184 16.404 -1.458 1.00 70.44 109 PRO A O 1
ATOM 794 N N . GLY A 1 110 ? -4.635 14.853 -1.983 1.00 64.06 110 GLY A N 1
ATOM 795 C CA . GLY A 1 110 ? -3.485 15.765 -1.961 1.00 64.06 110 GLY A CA 1
ATOM 796 C C . GLY A 1 110 ? -3.490 16.814 -3.079 1.00 64.06 110 GLY A C 1
ATOM 797 O O . GLY A 1 110 ? -2.797 17.816 -2.966 1.00 64.06 110 GLY A O 1
ATOM 798 N N . GLU A 1 111 ? -4.291 16.609 -4.126 1.00 58.66 111 GLU A N 1
ATOM 799 C CA . GLU A 1 111 ? -4.440 17.520 -5.272 1.00 58.66 111 GLU A CA 1
ATOM 800 C C . GLU A 1 111 ? -5.698 18.409 -5.172 1.00 58.66 111 GLU A C 1
ATOM 802 O O . GLU A 1 111 ? -5.942 19.239 -6.047 1.00 58.66 111 GLU A O 1
ATOM 807 N N . ILE A 1 112 ? -6.545 18.209 -4.151 1.00 54.16 112 ILE A N 1
ATOM 808 C CA . ILE A 1 112 ? -7.851 18.892 -4.007 1.00 54.16 112 ILE A CA 1
ATOM 809 C C . ILE A 1 112 ? -7.857 19.896 -2.832 1.00 54.16 112 ILE A C 1
ATOM 811 O O . ILE A 1 112 ? -8.849 20.599 -2.639 1.00 54.16 112 ILE A O 1
ATOM 815 N N . THR A 1 113 ? -6.768 19.997 -2.063 1.00 44.84 113 THR A N 1
ATOM 816 C CA . THR A 1 113 ? -6.597 20.998 -0.989 1.00 44.84 113 THR A CA 1
ATOM 817 C C . THR A 1 113 ? -6.105 22.343 -1.491 1.00 44.84 113 THR A C 1
ATOM 819 O O . THR A 1 113 ? -5.155 22.339 -2.304 1.00 44.84 113 THR A O 1
#

Sequence (113 aa):
AIQAIQPDVVISTGTAGGFKAQGAAIGDIFIGSEILNHDRRIPIPGFDKYGIGHVKAPACPNLQAALGFKAGVISSGNSLDYTDKDMAIMLEHGVAVKEMEAAAIAWVPGEIT

pLDDT: mean 94.88, std 8.45, range [44.84, 98.81]

Foldseek 3Di:
DCVVPVDPDDDDDDDWDFDVVLVDDPPAAEDEQKEFELPQDDPDVPVRCVSRLIDGDDDDPVVCVVPVHHYFHEYADQDPDDDPSSVVSCVVRRGGTYDHPVSVVRPVVVVVD

InterPro domains:
  IPR000845 Nucleoside phosphorylase domain [PF01048] (1-106)
  IPR035994 Nucleoside phosphorylase superfamily [G3DSA:3.40.50.1580] (1-109)
  IPR035994 Nucleoside phosphorylase superfamily [SSF53167] (2-108)
  IPR044580 5'-Methylthioadenosine/S-ad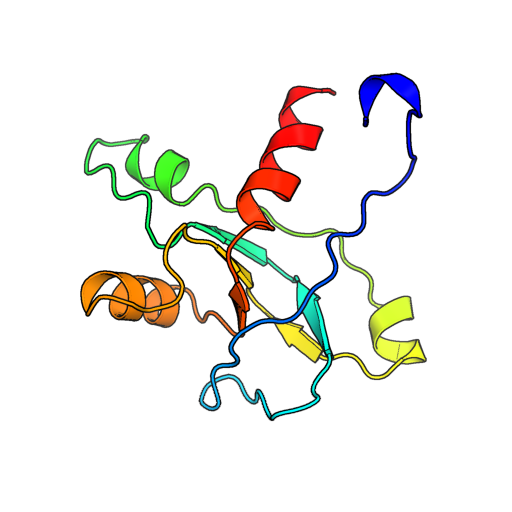enosylhomocysteine nucleosidase [PTHR46994] (1-108)

Secondary structure (DSSP, 8-state):
-HHHH--S--------EE-GGGT--TT--EEEEEEEESS----STTHHHHHHT-EEPPP-HHHHHHHT-EEEEEEE-S-SS--HHHHHHHHHTTEEEEESSHHHHHHHHHTT-